Protein AF-A0A6B3IPK4-F1 (afdb_monomer_lite)

Foldseek 3Di:
DPPPCPPPQEAAEAECLPPPDDPVVVVVVQVVVCVVCVSYHYHYHNDNDDD

Sequence (51 aa):
MDKHDINGNVPIFINIGEWDGDDDELDKTVKDVSNANPNHTVIVDDIPLED

Secondary structure (DSSP, 8-state):
-------S-PPEEEE-TT--S-HHHHHHHHHHHHHH-TTS-EEEE--PPP-

Organism: Staphylococcus aureus (NCBI:txid1280)

Structure (mmCIF, N/CA/C/O backbone):
data_AF-A0A6B3IPK4-F1
#
_entry.id   AF-A0A6B3IPK4-F1
#
loop_
_atom_site.group_PDB
_atom_site.id
_atom_site.type_symbol
_atom_site.label_atom_id
_atom_site.label_alt_id
_atom_site.label_comp_id
_atom_site.label_asym_id
_atom_site.label_entity_id
_atom_site.label_seq_id
_atom_site.pdbx_PDB_ins_code
_atom_site.Cartn_x
_atom_site.Cartn_y
_atom_site.Cartn_z
_atom_site.occupancy
_atom_site.B_iso_or_equiv
_atom_site.auth_seq_id
_atom_site.auth_comp_id
_atom_site.auth_asym_id
_atom_site.auth_atom_id
_atom_site.pdbx_PDB_model_num
ATOM 1 N N . MET A 1 1 ? -22.194 -19.509 19.209 1.00 43.72 1 MET A N 1
ATOM 2 C CA . MET A 1 1 ? -21.712 -19.477 17.817 1.00 43.72 1 MET A CA 1
ATOM 3 C C . MET A 1 1 ? -21.062 -18.129 17.642 1.00 43.72 1 MET A C 1
ATOM 5 O O . MET A 1 1 ? -21.747 -17.176 17.291 1.00 43.72 1 MET A O 1
ATOM 9 N N . ASP A 1 2 ? -19.785 -18.047 18.005 1.00 53.22 2 ASP A N 1
ATOM 10 C CA . ASP A 1 2 ? -18.909 -16.923 17.704 1.00 53.22 2 ASP A CA 1
ATOM 11 C C . ASP A 1 2 ? -18.878 -16.773 16.192 1.00 53.22 2 ASP A C 1
ATOM 13 O O . ASP A 1 2 ? -18.084 -17.405 15.489 1.00 53.22 2 ASP A O 1
ATOM 17 N N . LYS A 1 3 ? -19.831 -15.987 15.686 1.00 57.38 3 LYS A N 1
ATOM 18 C CA . LYS A 1 3 ? -19.748 -15.387 14.372 1.00 57.38 3 LYS A CA 1
ATOM 19 C C . LYS A 1 3 ? -18.433 -14.631 14.455 1.00 57.38 3 LYS A C 1
ATOM 21 O O . LYS A 1 3 ? -18.350 -13.625 15.149 1.00 57.38 3 LYS A O 1
ATOM 26 N N . HIS A 1 4 ? -17.377 -15.220 13.902 1.00 60.47 4 HIS A N 1
ATOM 27 C CA . HIS A 1 4 ? -16.153 -14.494 13.663 1.00 60.47 4 HIS A CA 1
ATOM 28 C C . HIS A 1 4 ? -16.602 -13.397 12.713 1.00 60.47 4 HIS A C 1
ATOM 30 O O . HIS A 1 4 ? -16.720 -13.608 11.508 1.00 60.47 4 HIS A O 1
ATOM 36 N N . ASP A 1 5 ? -16.965 -12.252 13.276 1.00 50.44 5 ASP A N 1
ATOM 37 C CA . ASP A 1 5 ? -16.763 -10.985 12.630 1.00 50.44 5 ASP A CA 1
ATOM 38 C C . ASP A 1 5 ? -15.263 -10.963 12.335 1.00 50.44 5 ASP A C 1
ATOM 40 O O . ASP A 1 5 ? -14.445 -10.471 13.114 1.00 50.44 5 ASP A O 1
ATOM 44 N N . ILE A 1 6 ? -14.897 -11.582 11.209 1.00 61.19 6 ILE A N 1
ATOM 45 C CA . ILE A 1 6 ? -13.763 -11.198 10.384 1.00 61.19 6 ILE A CA 1
ATOM 46 C C . ILE A 1 6 ? -14.061 -9.746 10.026 1.00 61.19 6 ILE A C 1
ATOM 48 O O . ILE A 1 6 ? -14.605 -9.437 8.971 1.00 61.19 6 ILE A O 1
ATOM 52 N N . ASN A 1 7 ? -13.844 -8.883 11.020 1.00 58.69 7 ASN A N 1
ATOM 53 C CA . ASN A 1 7 ? -13.997 -7.447 11.001 1.00 58.69 7 ASN A CA 1
ATOM 54 C C . ASN A 1 7 ? -13.017 -6.957 9.952 1.00 58.69 7 ASN A C 1
ATOM 56 O O . ASN A 1 7 ? -11.871 -6.682 10.281 1.00 58.69 7 ASN A O 1
ATOM 60 N N . GLY A 1 8 ? -13.461 -6.972 8.697 1.00 57.50 8 GLY A N 1
ATOM 61 C CA . GLY A 1 8 ? -13.152 -6.020 7.642 1.00 57.50 8 GLY A CA 1
ATOM 62 C C . GLY A 1 8 ? -11.696 -5.711 7.324 1.00 57.50 8 GLY A C 1
ATOM 63 O O . GLY A 1 8 ? -11.493 -4.881 6.456 1.00 57.50 8 GLY A O 1
ATOM 64 N N . ASN A 1 9 ? -10.695 -6.333 7.946 1.00 70.00 9 ASN A N 1
ATOM 65 C CA . ASN A 1 9 ? -9.284 -6.059 7.702 1.00 70.00 9 ASN A CA 1
ATOM 66 C C . ASN A 1 9 ? -8.834 -6.824 6.453 1.00 70.00 9 ASN A C 1
ATOM 68 O O . ASN A 1 9 ? -8.028 -7.752 6.506 1.00 70.00 9 ASN A O 1
ATOM 72 N N . VAL A 1 10 ? -9.470 -6.491 5.332 1.00 81.00 10 VAL A N 1
ATOM 73 C CA . VAL A 1 10 ? -9.075 -6.955 4.010 1.00 81.00 10 VAL A CA 1
ATOM 74 C C . VAL A 1 10 ? -7.794 -6.202 3.659 1.00 81.00 10 VAL A C 1
ATOM 76 O O . VAL A 1 10 ? -7.835 -4.968 3.630 1.00 81.00 10 VAL A O 1
ATOM 79 N N . PRO A 1 11 ? -6.667 -6.894 3.431 1.00 82.75 11 PRO A N 1
ATOM 80 C CA . PRO A 1 11 ? -5.449 -6.232 3.005 1.00 82.75 11 PRO A CA 1
ATOM 81 C C . PRO A 1 11 ? -5.630 -5.635 1.607 1.00 82.75 11 PRO A C 1
ATOM 83 O O . PRO A 1 11 ? -6.319 -6.199 0.755 1.00 82.75 11 PRO A O 1
ATOM 86 N N . ILE A 1 12 ? -5.006 -4.486 1.386 1.00 85.25 12 ILE A N 1
ATOM 87 C CA . ILE A 1 12 ? -4.991 -3.785 0.107 1.00 85.25 12 ILE A CA 1
ATOM 88 C C . ILE A 1 12 ? -3.673 -4.115 -0.579 1.00 85.25 12 ILE A C 1
ATOM 90 O O . ILE A 1 12 ? -2.612 -3.910 0.005 1.00 85.25 12 ILE A O 1
ATOM 94 N N . PHE A 1 13 ? -3.748 -4.609 -1.811 1.00 86.00 13 PHE A N 1
ATOM 95 C CA . PHE A 1 13 ? -2.581 -4.936 -2.623 1.00 86.00 13 PHE A CA 1
ATOM 96 C C . PHE A 1 13 ? -2.377 -3.866 -3.690 1.00 86.00 13 PHE A C 1
ATOM 98 O O . PHE A 1 13 ? -3.314 -3.534 -4.417 1.00 86.00 13 PHE A O 1
ATOM 105 N N . ILE A 1 14 ? -1.158 -3.342 -3.776 1.00 86.88 14 ILE A N 1
ATOM 106 C CA . ILE A 1 14 ? -0.727 -2.392 -4.800 1.00 86.88 14 ILE A CA 1
ATOM 107 C C . ILE A 1 14 ? 0.367 -3.092 -5.604 1.00 86.88 14 ILE A C 1
ATOM 109 O O . ILE A 1 14 ? 1.463 -3.287 -5.084 1.00 86.88 14 ILE A O 1
ATOM 113 N N . ASN A 1 15 ? 0.055 -3.501 -6.835 1.00 85.75 15 ASN A N 1
ATOM 114 C CA . ASN A 1 15 ? 1.053 -4.046 -7.752 1.00 85.75 15 ASN A CA 1
ATOM 115 C C . ASN A 1 15 ? 1.757 -2.885 -8.462 1.00 85.75 15 ASN A C 1
ATOM 117 O O . ASN A 1 15 ? 1.091 -2.054 -9.080 1.00 85.75 15 ASN A O 1
ATOM 121 N N . ILE A 1 16 ? 3.079 -2.831 -8.334 1.00 86.75 16 ILE A N 1
ATOM 122 C CA . ILE A 1 16 ? 3.928 -1.760 -8.855 1.00 86.75 16 ILE A CA 1
ATOM 123 C C . ILE A 1 16 ? 4.834 -2.225 -9.996 1.00 86.75 16 ILE A C 1
ATOM 125 O O . ILE A 1 16 ? 5.545 -1.409 -10.565 1.00 86.75 16 ILE A O 1
ATOM 129 N N . GLY A 1 17 ? 4.773 -3.500 -10.387 1.00 81.50 17 GLY A N 1
ATOM 130 C CA . GLY A 1 17 ? 5.578 -4.013 -11.497 1.00 81.50 17 GLY A CA 1
ATOM 131 C C . GLY A 1 17 ? 5.225 -3.410 -12.864 1.00 81.50 17 GLY A C 1
ATOM 132 O O . GLY A 1 17 ? 6.019 -3.510 -13.792 1.00 81.50 17 GLY A O 1
ATOM 133 N N . GLU A 1 18 ? 4.053 -2.773 -12.983 1.00 79.19 18 GLU A N 1
ATOM 134 C CA . GLU A 1 18 ? 3.619 -1.970 -14.145 1.00 79.19 18 GLU A CA 1
ATOM 135 C C . GLU A 1 18 ? 3.507 -0.471 -13.792 1.00 79.19 18 GLU A C 1
ATOM 137 O O . GLU A 1 18 ? 2.839 0.300 -14.474 1.00 79.19 18 GLU A O 1
ATOM 142 N N . TRP A 1 19 ? 4.092 -0.030 -12.676 1.00 84.19 19 TRP A N 1
ATOM 143 C CA . TRP A 1 19 ? 4.044 1.379 -12.300 1.00 84.19 19 TRP A CA 1
ATOM 144 C C . TRP A 1 19 ? 4.937 2.202 -13.240 1.00 84.19 19 TRP A C 1
ATOM 146 O O . TRP A 1 19 ? 6.159 2.141 -13.165 1.00 84.19 19 TRP A O 1
ATOM 156 N N . ASP A 1 20 ? 4.311 2.984 -14.122 1.00 80.94 20 ASP A N 1
ATOM 157 C CA . ASP A 1 20 ? 4.981 3.894 -15.071 1.00 80.94 20 ASP A CA 1
ATOM 158 C C . ASP A 1 20 ? 5.494 5.202 -14.425 1.00 80.94 20 ASP A C 1
ATOM 160 O O . ASP A 1 20 ? 6.150 6.007 -15.087 1.00 80.94 20 ASP A O 1
ATOM 164 N N . GLY A 1 21 ? 5.150 5.462 -13.159 1.00 80.06 21 GLY A N 1
ATOM 165 C CA . GLY A 1 21 ? 5.574 6.664 -12.435 1.00 80.06 21 GLY A CA 1
ATOM 166 C C . GLY A 1 21 ? 6.919 6.495 -11.723 1.00 80.06 21 GLY A C 1
ATOM 167 O O . GLY A 1 21 ? 7.442 5.394 -11.585 1.00 80.06 21 GLY A O 1
ATOM 168 N N . ASP A 1 22 ? 7.465 7.590 -11.199 1.00 87.06 22 ASP A N 1
ATOM 169 C CA . ASP A 1 22 ? 8.678 7.542 -10.376 1.00 87.06 22 ASP A CA 1
ATOM 170 C C . ASP A 1 22 ? 8.397 6.966 -8.968 1.00 87.06 22 ASP A C 1
ATOM 172 O O . ASP A 1 22 ? 7.263 7.006 -8.471 1.00 87.06 22 ASP A O 1
ATOM 176 N N . ASP A 1 23 ? 9.447 6.509 -8.276 1.00 84.62 23 ASP A N 1
ATOM 177 C CA . ASP A 1 23 ? 9.397 6.049 -6.877 1.00 84.62 23 ASP A CA 1
ATOM 178 C C . ASP A 1 23 ? 8.727 7.063 -5.924 1.00 84.62 23 ASP A C 1
ATOM 180 O O . ASP A 1 23 ? 8.014 6.675 -4.996 1.00 84.62 23 ASP A O 1
ATOM 184 N N . ASP A 1 24 ? 8.913 8.370 -6.152 1.00 88.62 24 ASP A N 1
ATOM 185 C CA . ASP A 1 24 ? 8.282 9.439 -5.361 1.00 88.62 24 ASP A CA 1
ATOM 186 C C . ASP A 1 24 ? 6.749 9.465 -5.524 1.00 88.62 24 ASP A C 1
ATOM 188 O O . ASP A 1 24 ? 6.010 9.693 -4.558 1.00 88.62 24 ASP A O 1
ATOM 192 N N . GLU A 1 25 ? 6.243 9.223 -6.739 1.00 89.88 25 GLU A N 1
ATOM 193 C CA . GLU A 1 25 ? 4.799 9.138 -6.989 1.00 89.88 25 GLU A CA 1
ATOM 194 C C . GLU A 1 25 ? 4.209 7.857 -6.401 1.00 89.88 25 GLU A C 1
ATOM 196 O O . GLU A 1 25 ? 3.079 7.858 -5.891 1.00 89.88 25 GLU A O 1
ATOM 201 N N . LEU A 1 26 ? 4.993 6.780 -6.414 1.00 87.50 26 LEU A N 1
ATOM 202 C CA . LEU A 1 26 ? 4.602 5.529 -5.801 1.00 87.50 26 LEU A CA 1
ATOM 203 C C . LEU A 1 26 ? 4.486 5.659 -4.278 1.00 87.50 26 LEU A C 1
ATOM 205 O O . LEU A 1 26 ? 3.442 5.324 -3.717 1.00 87.50 26 LEU A O 1
ATOM 209 N N . ASP A 1 27 ? 5.511 6.187 -3.601 1.00 88.75 27 ASP A N 1
ATOM 210 C CA . ASP A 1 27 ? 5.501 6.389 -2.144 1.00 88.75 27 ASP A CA 1
ATOM 211 C C . ASP A 1 27 ? 4.314 7.258 -1.716 1.00 88.75 27 ASP A C 1
ATOM 213 O O . ASP A 1 27 ? 3.607 6.943 -0.751 1.00 88.75 27 ASP A O 1
ATOM 217 N N . LYS A 1 28 ? 4.029 8.316 -2.483 1.00 91.25 28 LYS A N 1
ATOM 218 C CA . LYS A 1 28 ? 2.860 9.165 -2.255 1.00 91.25 28 LYS A CA 1
ATOM 219 C C . LYS A 1 28 ? 1.554 8.379 -2.373 1.00 91.25 28 LYS A C 1
ATOM 221 O O . LYS A 1 28 ? 0.682 8.541 -1.521 1.00 91.25 28 LYS A O 1
ATOM 226 N N . THR A 1 29 ? 1.421 7.530 -3.388 1.00 88.50 29 THR A N 1
ATOM 227 C CA . THR A 1 29 ? 0.226 6.703 -3.613 1.00 88.50 29 THR A CA 1
ATOM 228 C C . THR A 1 29 ? 0.035 5.679 -2.497 1.00 88.50 29 THR A C 1
ATOM 230 O O . THR A 1 29 ? -1.053 5.583 -1.930 1.00 88.50 29 THR A O 1
ATOM 233 N N . VAL A 1 30 ? 1.094 4.966 -2.105 1.00 88.38 30 VAL A N 1
ATOM 234 C CA . VAL A 1 30 ? 1.054 4.000 -0.996 1.00 88.38 30 VAL A CA 1
ATOM 235 C C . VAL A 1 30 ? 0.663 4.695 0.310 1.00 88.38 30 VAL A C 1
ATOM 237 O O . VAL A 1 30 ? -0.190 4.196 1.051 1.00 88.38 30 VAL A O 1
ATOM 240 N N . LYS A 1 31 ? 1.227 5.879 0.581 1.00 90.81 31 LYS A N 1
ATOM 241 C CA . LYS A 1 31 ? 0.855 6.694 1.745 1.00 90.81 31 LYS A CA 1
ATOM 242 C C . LYS A 1 31 ? -0.597 7.144 1.702 1.00 90.81 31 LYS A C 1
ATOM 244 O O . LYS A 1 31 ? -1.257 7.090 2.735 1.00 90.81 31 LYS A O 1
ATOM 249 N N . ASP A 1 32 ? -1.101 7.593 0.558 1.00 92.25 32 ASP A N 1
ATOM 250 C CA . ASP A 1 32 ? -2.495 8.024 0.421 1.00 92.25 32 ASP A CA 1
ATOM 251 C C . ASP A 1 32 ? -3.457 6.860 0.702 1.00 92.25 32 ASP A C 1
ATOM 253 O O . ASP A 1 32 ? -4.345 6.978 1.547 1.00 92.25 32 ASP A O 1
ATOM 257 N N . VAL A 1 33 ? -3.183 5.684 0.126 1.00 88.00 33 VAL A N 1
ATOM 258 C CA . VAL A 1 33 ? -3.950 4.453 0.366 1.00 88.00 33 VAL A CA 1
ATOM 259 C C . VAL A 1 33 ? -3.890 4.028 1.835 1.00 88.00 33 VAL A C 1
ATOM 261 O O . VAL A 1 33 ? -4.924 3.679 2.411 1.00 88.00 33 VAL A O 1
ATOM 264 N N . SER A 1 34 ? -2.715 4.093 2.466 1.00 88.56 34 SER A N 1
ATOM 265 C CA . SER A 1 34 ? -2.551 3.767 3.887 1.00 88.56 34 SER A CA 1
ATOM 266 C C . SER A 1 34 ? -3.269 4.763 4.802 1.00 88.56 34 SER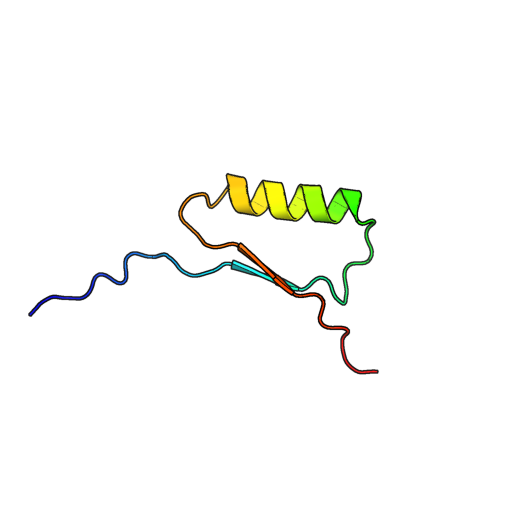 A C 1
ATOM 268 O O . SER A 1 34 ? -3.832 4.354 5.815 1.00 88.56 34 SER A O 1
ATOM 270 N N . ASN A 1 35 ? -3.272 6.054 4.460 1.00 90.50 35 ASN A N 1
ATOM 271 C CA . ASN A 1 35 ? -3.973 7.091 5.219 1.00 90.50 35 ASN A CA 1
ATOM 272 C C . ASN A 1 35 ? -5.493 6.998 5.050 1.00 90.50 35 ASN A C 1
ATOM 274 O O . ASN A 1 35 ? -6.229 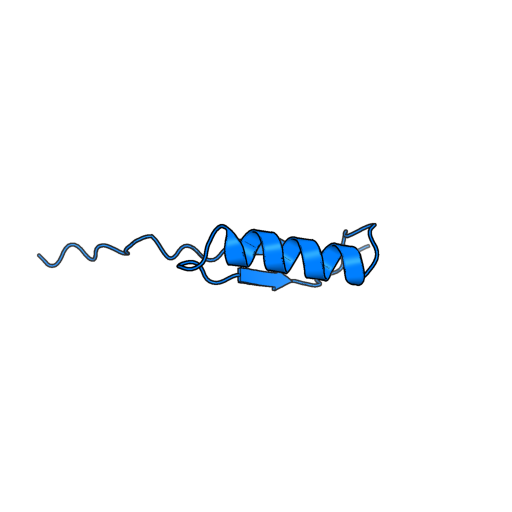7.23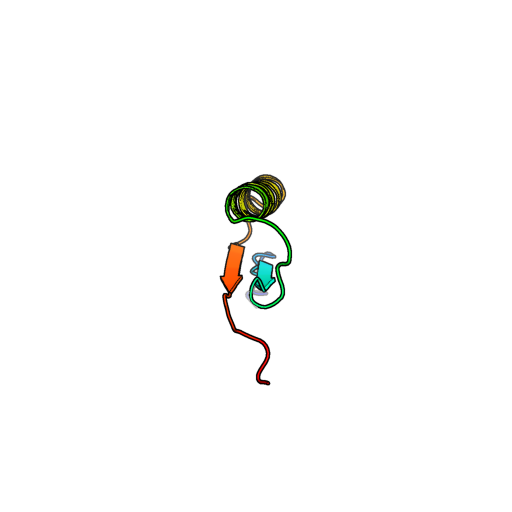3 6.007 1.00 90.50 35 ASN A O 1
ATOM 278 N N . ALA A 1 36 ? -5.967 6.646 3.854 1.00 90.19 36 ALA A N 1
ATOM 279 C CA . ALA A 1 36 ? -7.381 6.415 3.578 1.00 90.19 36 ALA A CA 1
ATOM 280 C C . ALA A 1 36 ? -7.900 5.138 4.258 1.00 90.19 36 ALA A C 1
ATOM 282 O O . ALA A 1 36 ? -9.074 5.064 4.618 1.00 90.19 36 ALA A O 1
ATOM 283 N N . ASN A 1 37 ? -7.023 4.151 4.474 1.00 87.06 37 ASN A N 1
ATOM 284 C CA . ASN A 1 37 ? -7.371 2.852 5.041 1.00 87.06 37 ASN A CA 1
ATOM 285 C C . ASN A 1 37 ? -6.488 2.501 6.257 1.00 87.06 37 ASN A C 1
ATOM 287 O O . ASN A 1 37 ? -5.788 1.490 6.242 1.00 87.06 37 ASN A O 1
ATOM 291 N N . PRO A 1 38 ? -6.546 3.277 7.356 1.00 83.56 38 PRO A N 1
ATOM 292 C CA . PRO A 1 38 ? -5.654 3.105 8.510 1.00 83.56 38 PRO A CA 1
ATOM 293 C C . PRO A 1 38 ? -5.883 1.792 9.277 1.00 83.56 38 PRO A C 1
ATOM 295 O O . PRO A 1 38 ? -5.030 1.366 10.049 1.00 83.56 38 PRO A O 1
ATOM 298 N N . ASN A 1 39 ? -7.036 1.150 9.071 1.00 86.31 39 ASN A N 1
ATOM 299 C CA . ASN A 1 39 ? -7.387 -0.138 9.672 1.00 86.31 39 ASN A CA 1
ATOM 300 C C . ASN A 1 39 ? -7.097 -1.330 8.746 1.00 86.31 39 ASN A C 1
ATOM 302 O O . ASN A 1 39 ? -7.450 -2.452 9.100 1.00 86.31 39 ASN A O 1
ATOM 306 N N . HIS A 1 40 ? -6.503 -1.082 7.574 1.00 83.12 40 HIS A N 1
ATOM 307 C CA . HIS A 1 40 ? -6.204 -2.095 6.570 1.00 83.12 40 HIS A CA 1
ATOM 308 C C . HIS A 1 40 ? -4.699 -2.221 6.357 1.00 83.12 40 HIS A C 1
ATOM 310 O O . HIS A 1 40 ? -3.975 -1.230 6.272 1.00 83.12 40 HIS A O 1
ATOM 316 N N . THR A 1 41 ? -4.214 -3.454 6.241 1.00 85.31 4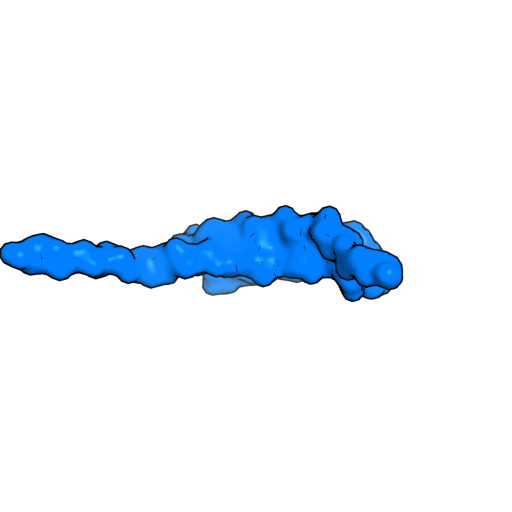1 THR A N 1
ATOM 317 C CA . THR A 1 41 ? -2.820 -3.704 5.864 1.00 85.31 41 THR A CA 1
ATOM 318 C C . THR A 1 41 ? -2.616 -3.390 4.384 1.00 85.31 41 THR A C 1
ATOM 320 O O . THR A 1 41 ? -3.264 -3.999 3.539 1.00 85.31 41 THR A O 1
ATOM 323 N N . VAL A 1 42 ? -1.705 -2.470 4.066 1.00 88.12 42 VAL A N 1
ATOM 324 C CA . VAL A 1 42 ? -1.288 -2.180 2.686 1.00 88.12 42 VAL A CA 1
ATOM 325 C C . VAL A 1 42 ? -0.050 -3.010 2.354 1.00 88.12 42 VAL A C 1
ATOM 327 O O . VAL A 1 42 ? 0.924 -2.999 3.105 1.00 88.12 42 VAL A O 1
ATOM 330 N N . ILE A 1 43 ? -0.102 -3.745 1.247 1.00 87.12 43 ILE A N 1
ATOM 331 C CA . ILE A 1 43 ? 0.965 -4.614 0.749 1.00 87.12 43 ILE A CA 1
ATOM 332 C C . ILE A 1 43 ? 1.351 -4.104 -0.637 1.00 87.12 43 ILE A C 1
ATOM 334 O O . ILE A 1 43 ? 0.501 -4.007 -1.521 1.00 87.12 43 ILE A O 1
ATOM 338 N N . VAL A 1 44 ? 2.625 -3.758 -0.804 1.00 87.00 44 VAL A N 1
ATOM 339 C CA . VAL A 1 44 ? 3.189 -3.288 -2.073 1.00 87.00 44 VAL A CA 1
ATOM 340 C C . VAL A 1 44 ? 3.952 -4.443 -2.697 1.00 87.00 44 VAL A C 1
ATOM 342 O O . VAL A 1 44 ? 4.812 -5.031 -2.041 1.00 87.00 44 VAL A O 1
ATOM 345 N N . ASP A 1 45 ? 3.598 -4.782 -3.928 1.00 86.62 45 ASP A N 1
ATOM 346 C CA . ASP A 1 45 ? 4.093 -5.951 -4.637 1.00 86.62 45 ASP A CA 1
ATOM 347 C C . ASP A 1 45 ? 4.773 -5.514 -5.938 1.00 86.62 45 ASP A C 1
ATOM 349 O O . ASP A 1 45 ? 4.129 -4.985 -6.840 1.00 86.62 45 ASP A O 1
ATOM 353 N N . ASP A 1 46 ? 6.090 -5.690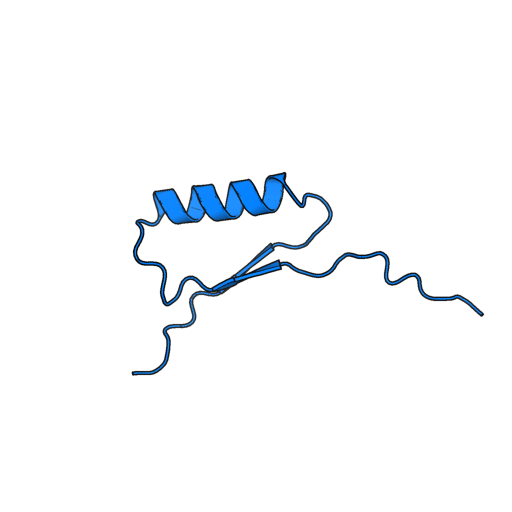 -6.000 1.00 83.31 46 ASP A N 1
ATOM 354 C CA . ASP A 1 46 ? 6.938 -5.364 -7.153 1.00 83.31 46 ASP A CA 1
ATOM 355 C C . ASP A 1 46 ? 7.178 -6.626 -7.982 1.00 83.31 46 ASP A C 1
ATOM 357 O O . ASP A 1 46 ? 8.289 -7.152 -8.059 1.00 83.31 46 ASP A O 1
ATOM 361 N N . ILE A 1 47 ? 6.097 -7.207 -8.504 1.00 80.06 47 ILE A N 1
ATOM 362 C CA . ILE A 1 47 ? 6.208 -8.367 -9.3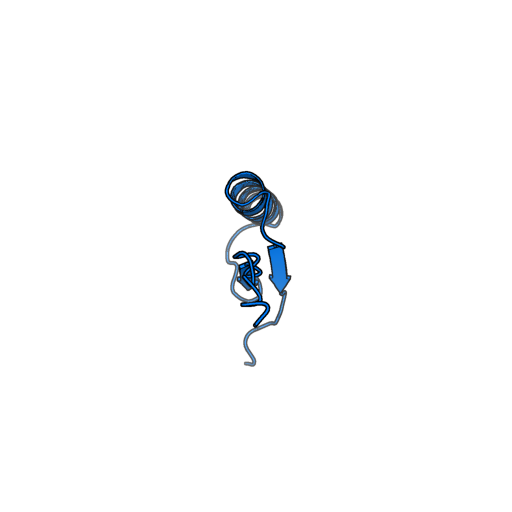85 1.00 80.06 47 ILE A CA 1
ATOM 363 C C . ILE A 1 47 ? 6.208 -7.855 -10.823 1.00 80.06 47 ILE A C 1
ATOM 365 O O . ILE A 1 47 ? 5.155 -7.409 -11.289 1.00 80.06 47 ILE A O 1
ATOM 369 N N . PRO A 1 48 ? 7.343 -7.934 -11.546 1.00 69.06 48 PRO A N 1
ATOM 370 C CA . PRO A 1 48 ? 7.348 -7.634 -12.968 1.00 69.06 48 PRO A CA 1
ATOM 371 C C . PRO A 1 48 ? 6.361 -8.576 -13.660 1.00 69.06 48 PRO A C 1
ATOM 373 O O . PRO A 1 48 ? 6.383 -9.789 -13.423 1.00 69.06 48 PRO A O 1
ATOM 376 N N . LEU A 1 49 ? 5.474 -8.023 -14.490 1.00 65.56 49 LEU A N 1
ATOM 377 C CA . LEU A 1 49 ? 4.639 -8.841 -15.364 1.00 65.56 49 LEU A CA 1
ATOM 378 C C . LEU A 1 49 ? 5.592 -9.623 -16.274 1.00 65.56 49 LEU A C 1
ATOM 380 O O . LEU A 1 49 ? 6.416 -9.026 -16.960 1.00 65.56 49 LEU A O 1
ATOM 384 N N . GLU A 1 50 ? 5.548 -10.951 -16.175 1.00 70.94 50 GLU A N 1
ATOM 385 C CA . GLU A 1 50 ? 6.393 -11.856 -16.959 1.00 70.94 50 GLU A CA 1
ATOM 386 C C . GLU A 1 50 ? 6.305 -11.489 -18.461 1.00 70.94 50 GLU A C 1
ATOM 388 O O . GLU A 1 50 ? 5.200 -11.251 -18.955 1.00 70.94 50 GLU A O 1
ATOM 393 N N . ASP A 1 51 ? 7.469 -11.392 -19.122 1.00 62.97 51 ASP A N 1
ATOM 394 C CA . ASP A 1 51 ? 7.697 -10.937 -20.516 1.00 62.97 51 ASP A CA 1
ATOM 395 C C . ASP A 1 51 ? 6.865 -11.694 -21.575 1.00 62.97 51 ASP A C 1
ATOM 397 O O . ASP A 1 51 ? 6.781 -12.946 -21.498 1.00 62.97 51 ASP A O 1
#

pLDDT: mean 79.49, std 12.32, range [43.72, 92.25]

Radius of gyration: 14.48 Å; chains: 1; bounding box: 31×29×38 Å